Protein AF-A0A2A5H5P7-F1 (afdb_monomer_lite)

Secondary structure (DSSP, 8-state):
-PPPBTTTTB-EEE---HHHHTT-HHHHHHHHHHHHT-----TTT-TTS---EEEEEETTEEEEEEEEEE-TTSSSB-S-TT-TTT-EEEE-------

Structure (mmCIF, N/CA/C/O backbone):
data_AF-A0A2A5H5P7-F1
#
_entry.id   AF-A0A2A5H5P7-F1
#
loop_
_atom_site.group_PDB
_atom_site.id
_atom_site.type_symbol
_atom_site.label_atom_id
_atom_site.label_alt_id
_atom_site.label_comp_id
_atom_site.label_asym_id
_atom_site.label_entity_id
_atom_site.label_seq_id
_atom_site.pdbx_PDB_ins_code
_atom_site.Cartn_x
_atom_site.Cartn_y
_atom_site.Cartn_z
_atom_site.occupancy
_atom_site.B_iso_or_equiv
_atom_site.auth_seq_id
_atom_site.auth_comp_id
_atom_site.auth_asym_id
_atom_site.auth_atom_id
_atom_site.pdbx_PDB_model_num
ATOM 1 N N . MET A 1 1 ? 6.679 -15.747 8.013 1.00 35.69 1 MET A N 1
ATOM 2 C CA . MET A 1 1 ? 7.028 -15.921 6.586 1.00 35.69 1 MET A CA 1
ATOM 3 C C . MET A 1 1 ? 6.097 -15.011 5.801 1.00 35.69 1 MET A C 1
ATOM 5 O O . MET A 1 1 ? 4.897 -15.114 6.014 1.00 35.69 1 MET A O 1
ATOM 9 N N . LEU A 1 2 ? 6.625 -14.058 5.030 1.00 40.84 2 LEU A N 1
ATOM 10 C CA . LEU A 1 2 ? 5.798 -13.112 4.266 1.00 40.84 2 LEU A CA 1
ATOM 11 C C . LEU A 1 2 ? 5.330 -13.757 2.944 1.00 40.84 2 LEU A C 1
ATOM 13 O O . LEU A 1 2 ? 6.076 -14.571 2.396 1.00 40.84 2 LEU A O 1
ATOM 17 N N . PRO A 1 3 ? 4.129 -13.427 2.431 1.00 40.31 3 PRO A N 1
ATOM 18 C CA . PRO A 1 3 ? 3.657 -13.914 1.135 1.00 40.31 3 PRO A CA 1
ATOM 19 C C . PRO A 1 3 ? 4.538 -13.399 -0.012 1.00 40.31 3 PRO A C 1
ATOM 21 O O . PRO A 1 3 ? 4.902 -12.225 -0.021 1.00 40.31 3 PRO A O 1
ATOM 24 N N . ALA A 1 4 ? 4.840 -14.261 -0.984 1.00 45.97 4 ALA A N 1
ATOM 25 C CA . ALA A 1 4 ? 5.429 -13.863 -2.262 1.00 45.97 4 ALA A CA 1
ATOM 26 C C . ALA A 1 4 ? 4.332 -13.355 -3.214 1.00 45.97 4 ALA A C 1
ATOM 28 O O . ALA A 1 4 ? 3.254 -13.950 -3.276 1.00 45.97 4 ALA A O 1
ATOM 29 N N . PHE A 1 5 ? 4.616 -12.291 -3.967 1.00 43.78 5 PHE A N 1
ATOM 30 C CA . PHE A 1 5 ? 3.696 -11.706 -4.946 1.00 43.78 5 PHE A CA 1
ATOM 31 C C . PHE A 1 5 ? 4.231 -11.831 -6.375 1.00 43.78 5 PHE A C 1
ATOM 33 O O . PHE A 1 5 ? 5.434 -11.704 -6.605 1.00 43.78 5 PHE A O 1
ATOM 40 N N . GLY A 1 6 ? 3.316 -12.041 -7.327 1.00 43.97 6 GLY A N 1
ATOM 41 C CA . GLY A 1 6 ? 3.621 -12.150 -8.756 1.00 43.97 6 GLY A CA 1
ATOM 42 C C . GLY A 1 6 ? 4.283 -13.474 -9.157 1.00 43.97 6 GLY A C 1
ATOM 43 O O . GLY A 1 6 ? 4.889 -14.173 -8.346 1.00 43.97 6 GLY A O 1
ATOM 44 N N . LYS A 1 7 ? 4.139 -13.859 -10.429 1.00 41.00 7 LYS A N 1
ATOM 45 C CA . LYS A 1 7 ? 4.958 -14.899 -11.073 1.00 41.00 7 LYS A CA 1
ATOM 46 C C . LYS A 1 7 ? 5.753 -14.231 -12.204 1.00 41.00 7 LYS A C 1
ATOM 48 O O . LYS A 1 7 ? 5.105 -13.701 -13.103 1.00 41.00 7 LYS A O 1
ATOM 53 N N . PRO A 1 8 ? 7.100 -14.292 -12.214 1.00 51.56 8 PRO A N 1
ATOM 54 C CA . PRO A 1 8 ? 7.977 -14.839 -11.171 1.00 51.56 8 PRO A CA 1
ATOM 55 C C . PRO A 1 8 ? 7.823 -14.087 -9.841 1.00 51.56 8 PRO A C 1
ATOM 57 O O . PRO A 1 8 ? 7.383 -12.943 -9.835 1.00 51.56 8 PRO A O 1
ATOM 60 N N . ALA A 1 9 ? 8.142 -14.753 -8.726 1.00 52.81 9 ALA A N 1
ATOM 61 C CA . ALA A 1 9 ? 8.063 -14.161 -7.393 1.00 52.81 9 ALA A CA 1
ATOM 62 C C . ALA A 1 9 ? 8.990 -12.944 -7.328 1.00 52.81 9 ALA A C 1
ATOM 64 O O . ALA A 1 9 ? 10.213 -13.092 -7.304 1.00 52.81 9 ALA A O 1
ATOM 65 N N . ILE A 1 10 ? 8.408 -11.749 -7.335 1.00 56.81 10 ILE A N 1
ATOM 66 C CA . ILE A 1 10 ? 9.176 -10.515 -7.241 1.00 56.81 10 ILE A CA 1
ATOM 67 C C . ILE A 1 10 ? 9.573 -10.359 -5.777 1.00 56.81 10 ILE A C 1
ATOM 69 O O . ILE A 1 10 ? 8.743 -10.484 -4.871 1.00 56.81 10 ILE A O 1
ATOM 73 N N . GLN A 1 11 ? 10.863 -10.136 -5.526 1.00 59.97 11 GLN A N 1
ATOM 74 C CA . GLN A 1 11 ? 11.353 -9.924 -4.172 1.00 59.97 11 GLN A CA 1
ATOM 75 C C . GLN A 1 11 ? 10.852 -8.562 -3.678 1.00 59.97 11 GLN A C 1
ATOM 77 O O . GLN A 1 11 ? 11.391 -7.523 -4.056 1.00 59.97 11 GLN A O 1
ATOM 82 N N . GLY A 1 12 ? 9.809 -8.586 -2.848 1.00 61.56 12 GLY A N 1
ATOM 83 C CA . GLY A 1 12 ? 9.224 -7.402 -2.230 1.00 61.56 12 GLY A CA 1
ATOM 84 C C . GLY A 1 12 ? 9.293 -7.432 -0.706 1.00 61.56 12 GLY A C 1
ATOM 85 O O . GLY A 1 12 ? 9.411 -8.495 -0.094 1.00 61.56 12 GLY A O 1
ATOM 86 N N . SER A 1 13 ? 9.221 -6.252 -0.093 1.00 69.06 13 SER A N 1
ATOM 87 C CA . SER A 1 13 ? 9.129 -6.089 1.363 1.00 69.06 13 SER A CA 1
ATOM 88 C C . SER A 1 13 ? 7.844 -5.362 1.737 1.00 69.06 13 SER A C 1
ATOM 90 O O . SER A 1 13 ? 7.420 -4.447 1.033 1.00 69.06 13 SER A O 1
ATOM 92 N N . TYR A 1 14 ? 7.250 -5.747 2.867 1.00 73.25 14 TYR A N 1
ATOM 93 C CA . TYR A 1 14 ? 6.139 -5.005 3.453 1.00 73.25 14 TYR A CA 1
ATOM 94 C C . TYR A 1 14 ? 6.683 -4.003 4.452 1.00 73.25 14 TYR A C 1
ATOM 96 O O . TYR A 1 14 ? 7.434 -4.376 5.358 1.00 73.25 14 TYR A O 1
ATOM 104 N N . LEU A 1 15 ? 6.278 -2.750 4.315 1.00 78.38 15 LEU A N 1
ATOM 105 C CA . LEU A 1 15 ? 6.499 -1.750 5.342 1.00 78.38 15 LEU A CA 1
ATOM 106 C C . LEU A 1 15 ? 5.159 -1.424 5.995 1.00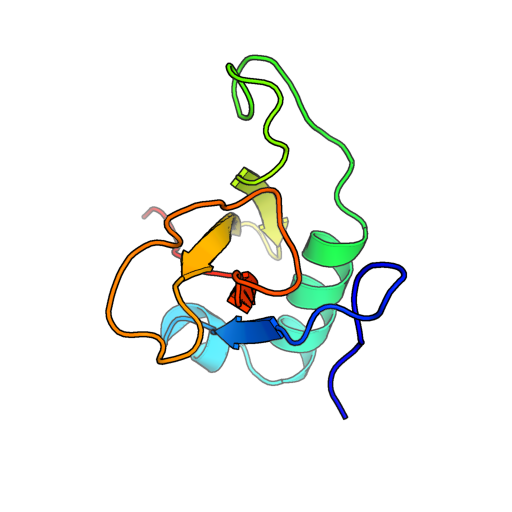 78.38 15 LEU A C 1
ATOM 108 O O . LEU A 1 15 ? 4.106 -1.431 5.375 1.00 78.38 15 LEU A O 1
ATOM 112 N N . TYR A 1 16 ? 5.188 -1.158 7.290 1.00 83.06 16 TYR A N 1
ATOM 113 C CA . TYR A 1 16 ? 4.046 -0.591 7.989 1.00 83.06 16 TYR A CA 1
ATOM 114 C C . TYR A 1 16 ? 4.509 0.704 8.621 1.00 83.06 16 TYR A C 1
ATOM 116 O O . TYR A 1 16 ? 5.613 0.787 9.165 1.00 83.06 16 TYR A O 1
ATOM 124 N N . THR A 1 17 ? 3.667 1.730 8.574 1.00 83.56 17 THR A N 1
ATOM 125 C CA . THR A 1 17 ? 3.938 2.909 9.390 1.00 83.56 17 THR A CA 1
ATOM 126 C C . THR A 1 17 ? 3.742 2.562 10.858 1.00 83.56 17 THR A C 1
ATOM 128 O O . THR A 1 17 ? 3.057 1.601 11.215 1.00 83.56 17 THR A O 1
ATOM 131 N N . ARG A 1 18 ? 4.295 3.401 11.735 1.00 86.00 18 ARG A N 1
ATOM 132 C CA . ARG A 1 18 ? 4.129 3.252 13.184 1.00 86.00 18 ARG A CA 1
ATOM 133 C C . ARG A 1 18 ? 2.659 3.180 13.612 1.00 86.00 18 ARG A C 1
ATOM 135 O O . ARG A 1 18 ? 2.367 2.469 14.564 1.00 86.00 18 ARG A O 1
ATOM 142 N N . GLY A 1 19 ? 1.760 3.874 12.906 1.00 85.75 19 GLY A N 1
ATOM 143 C CA . GLY A 1 19 ? 0.321 3.839 13.181 1.00 85.75 19 GLY A CA 1
ATOM 144 C C . GLY A 1 19 ? -0.273 2.445 12.988 1.00 85.75 19 GLY A C 1
ATOM 145 O O . GLY A 1 19 ? -0.956 1.950 13.874 1.00 85.75 19 G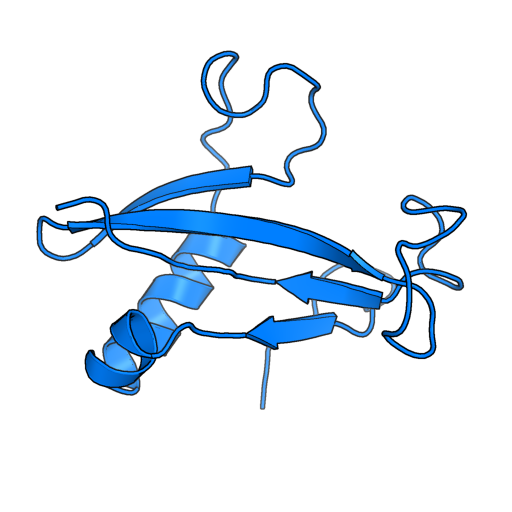LY A O 1
ATOM 146 N N . ILE A 1 20 ? 0.070 1.766 11.891 1.00 87.12 20 ILE A N 1
ATOM 147 C CA . ILE A 1 20 ? -0.398 0.393 11.646 1.00 87.12 20 ILE A CA 1
ATOM 148 C C . ILE A 1 20 ? 0.308 -0.628 12.521 1.00 87.12 20 ILE A C 1
ATOM 150 O O . ILE A 1 20 ? -0.325 -1.571 12.991 1.00 87.12 20 ILE A O 1
ATOM 154 N N . VAL A 1 21 ? 1.594 -0.423 12.813 1.00 89.44 21 VAL A N 1
ATOM 155 C CA . VAL A 1 21 ? 2.302 -1.281 13.770 1.00 89.44 21 VAL A CA 1
ATOM 156 C C . VAL A 1 21 ? 1.611 -1.255 15.140 1.00 89.44 21 VAL A C 1
ATOM 158 O O . VAL A 1 21 ? 1.463 -2.303 15.766 1.00 89.44 21 VAL A O 1
ATOM 161 N N . ALA A 1 22 ? 1.135 -0.085 15.578 1.00 90.19 22 ALA A N 1
ATOM 162 C CA . ALA A 1 22 ? 0.462 0.090 16.864 1.00 90.19 22 ALA A CA 1
ATOM 163 C C . ALA A 1 22 ? -0.899 -0.625 16.976 1.00 90.19 22 ALA A C 1
ATOM 165 O O . ALA A 1 22 ? -1.344 -0.865 18.094 1.00 90.19 22 ALA A O 1
ATOM 166 N N . LEU A 1 23 ? -1.529 -1.014 15.859 1.00 88.88 23 LEU A N 1
ATOM 167 C CA . LEU A 1 23 ? -2.779 -1.792 15.861 1.00 88.88 23 LEU A CA 1
ATOM 168 C C . LEU A 1 23 ? -2.572 -3.269 16.247 1.00 88.88 23 LEU A C 1
ATOM 170 O O . LEU A 1 23 ? -3.534 -3.984 16.509 1.00 88.88 23 LEU A O 1
ATOM 174 N N . GLY A 1 24 ? -1.322 -3.739 16.291 1.00 91.44 24 GLY A N 1
ATOM 175 C CA . GLY A 1 24 ? -0.986 -5.120 16.629 1.00 91.44 24 GLY A CA 1
ATOM 176 C C . GLY A 1 24 ? -0.903 -6.059 15.422 1.00 91.44 24 GLY A C 1
ATOM 177 O O . GLY A 1 24 ? -1.213 -5.706 14.284 1.00 91.44 24 GLY A O 1
ATOM 178 N N . ALA A 1 25 ? -0.409 -7.274 15.673 1.00 91.50 25 ALA A N 1
ATOM 179 C CA . ALA A 1 25 ? -0.062 -8.232 14.621 1.00 91.50 25 ALA A CA 1
ATOM 180 C C . ALA A 1 25 ? -1.282 -8.756 13.846 1.00 91.50 25 ALA A C 1
ATOM 182 O O . ALA A 1 25 ? -1.196 -8.965 12.639 1.00 91.50 25 ALA A O 1
ATOM 183 N N . GLU A 1 26 ? -2.416 -8.944 14.521 1.00 93.88 26 GLU A N 1
ATOM 184 C CA . GLU A 1 26 ? -3.655 -9.408 13.888 1.00 93.88 26 GLU A CA 1
ATOM 185 C C . GLU A 1 26 ? -4.167 -8.395 12.856 1.00 93.88 26 GLU A C 1
ATOM 187 O O . GLU A 1 26 ? -4.373 -8.749 11.693 1.00 93.88 26 GLU A O 1
ATOM 192 N N . ALA A 1 27 ? -4.251 -7.117 13.238 1.00 91.25 27 ALA A N 1
ATOM 193 C CA . ALA A 1 27 ? -4.636 -6.039 12.333 1.00 91.25 27 ALA A CA 1
ATOM 194 C C . ALA A 1 27 ? -3.684 -5.935 11.130 1.00 91.25 27 ALA A C 1
ATOM 196 O O . ALA A 1 27 ? -4.139 -5.812 9.995 1.00 91.25 27 ALA A O 1
ATOM 197 N N . GLN A 1 28 ? -2.368 -6.056 11.345 1.00 88.75 28 GLN A N 1
ATOM 198 C CA . GLN A 1 28 ? -1.379 -6.055 10.259 1.00 88.75 28 GLN A CA 1
ATOM 199 C C . GLN A 1 28 ? -1.620 -7.187 9.251 1.00 88.75 28 GLN A C 1
ATOM 201 O O . GLN A 1 28 ? -1.588 -6.949 8.045 1.00 88.75 28 GLN A O 1
ATOM 206 N N . ILE A 1 29 ? -1.898 -8.406 9.726 1.00 89.69 29 ILE A N 1
ATOM 207 C CA . ILE A 1 29 ? -2.189 -9.559 8.861 1.00 89.69 29 ILE A CA 1
ATOM 208 C C . ILE A 1 29 ? -3.459 -9.312 8.039 1.00 89.69 29 ILE A C 1
ATOM 210 O O . ILE A 1 29 ? -3.462 -9.551 6.831 1.00 89.69 29 ILE A O 1
ATOM 214 N N . ILE A 1 30 ? -4.519 -8.801 8.669 1.00 91.94 30 ILE A N 1
ATOM 215 C CA . ILE A 1 30 ? -5.790 -8.512 7.991 1.00 91.94 30 ILE A CA 1
ATOM 216 C C . ILE A 1 30 ? -5.616 -7.397 6.954 1.00 91.94 30 ILE A C 1
ATOM 218 O O . ILE A 1 30 ? -6.097 -7.522 5.828 1.00 91.94 30 ILE A O 1
ATOM 222 N N . ILE A 1 31 ? -4.908 -6.322 7.305 1.00 89.62 31 ILE A N 1
ATOM 223 C CA . ILE A 1 31 ? -4.613 -5.205 6.401 1.00 89.62 31 ILE A CA 1
ATOM 224 C C . ILE A 1 31 ? -3.800 -5.697 5.199 1.00 89.62 31 ILE A C 1
ATOM 226 O O . ILE A 1 31 ? -4.172 -5.397 4.069 1.00 89.62 31 ILE A O 1
ATOM 230 N N . ALA A 1 32 ? -2.751 -6.502 5.400 1.00 86.31 32 ALA A N 1
ATOM 231 C CA . ALA A 1 32 ? -1.984 -7.071 4.289 1.00 86.31 32 ALA A CA 1
ATOM 232 C C . ALA A 1 32 ? -2.820 -7.980 3.385 1.00 86.31 32 ALA A C 1
ATOM 234 O O . ALA A 1 32 ? -2.674 -7.918 2.166 1.00 86.31 32 ALA A O 1
ATOM 235 N N . ALA A 1 33 ? -3.708 -8.798 3.956 1.00 88.00 33 ALA A N 1
ATOM 236 C CA . ALA A 1 33 ? -4.619 -9.622 3.167 1.00 88.00 33 ALA A CA 1
ATOM 237 C C . ALA A 1 33 ? -5.565 -8.755 2.320 1.00 88.00 33 ALA A C 1
ATOM 239 O O . ALA A 1 33 ? -5.728 -9.015 1.134 1.00 88.00 33 ALA A O 1
ATOM 240 N N . LYS A 1 34 ? -6.112 -7.675 2.892 1.00 90.69 34 LYS A N 1
ATOM 241 C CA . LYS A 1 34 ? -6.953 -6.718 2.158 1.00 90.69 34 LYS A CA 1
ATOM 242 C C . LYS A 1 34 ? -6.208 -6.005 1.034 1.00 90.69 34 LYS A C 1
ATOM 244 O O . LYS A 1 34 ? -6.809 -5.777 -0.003 1.00 90.69 34 LYS A O 1
ATOM 249 N N . VAL A 1 35 ? -4.933 -5.662 1.226 1.00 87.50 35 VAL A N 1
ATOM 250 C CA . VAL A 1 35 ? -4.093 -5.082 0.163 1.00 87.50 35 VAL A CA 1
ATOM 251 C C . VAL A 1 35 ? -3.846 -6.101 -0.948 1.00 87.50 35 VAL A C 1
ATOM 253 O O . VAL A 1 35 ? -3.996 -5.768 -2.115 1.00 87.50 35 VAL A O 1
ATOM 256 N N . ARG A 1 36 ? -3.507 -7.351 -0.600 1.00 84.50 36 ARG A N 1
ATOM 257 C CA . ARG A 1 36 ? -3.305 -8.435 -1.578 1.00 84.50 36 ARG A CA 1
ATOM 258 C C . ARG A 1 36 ? -4.551 -8.683 -2.428 1.00 84.50 36 ARG A C 1
ATOM 260 O O . ARG A 1 36 ? -4.417 -8.945 -3.617 1.00 84.50 36 ARG A O 1
ATOM 267 N N . ASP A 1 37 ? -5.719 -8.654 -1.798 1.00 88.06 37 ASP A N 1
ATOM 268 C CA . ASP A 1 37 ? -6.995 -9.000 -2.424 1.00 88.06 37 ASP A CA 1
ATOM 269 C C . ASP A 1 37 ? -7.728 -7.755 -2.974 1.00 88.06 37 ASP A C 1
ATOM 271 O O . ASP A 1 37 ? -8.895 -7.848 -3.343 1.00 88.06 37 ASP A O 1
ATOM 275 N N . PHE A 1 38 ? -7.081 -6.581 -3.001 1.00 88.88 38 PHE A N 1
ATOM 276 C CA . PHE A 1 38 ? -7.699 -5.343 -3.472 1.00 88.88 38 PHE A CA 1
ATOM 277 C C . PHE A 1 38 ? -7.859 -5.349 -4.998 1.00 88.88 38 PHE A C 1
ATOM 279 O O . PHE A 1 38 ? -6.876 -5.437 -5.730 1.00 88.88 38 PHE A O 1
ATOM 286 N N . ASP A 1 39 ? -9.094 -5.185 -5.467 1.00 90.50 39 ASP A N 1
ATOM 287 C CA . ASP A 1 39 ? -9.459 -5.123 -6.889 1.00 90.50 39 ASP A CA 1
ATOM 288 C C . ASP A 1 39 ? -10.362 -3.922 -7.239 1.00 90.50 39 ASP A C 1
ATOM 290 O O . ASP A 1 39 ? -10.759 -3.742 -8.388 1.00 90.50 39 ASP A O 1
ATOM 294 N N . SER A 1 40 ? -10.666 -3.068 -6.257 1.00 90.19 40 SER A N 1
ATOM 295 C CA . SER A 1 40 ? -11.578 -1.928 -6.397 1.00 90.19 40 SER A CA 1
ATOM 296 C C . SER A 1 40 ? -10.861 -0.674 -6.914 1.00 90.19 40 SER A C 1
ATOM 298 O O . SER A 1 40 ? -10.820 0.362 -6.237 1.00 90.19 40 SER A O 1
ATOM 300 N N . PHE A 1 41 ? -10.287 -0.765 -8.109 1.00 88.12 41 PHE A N 1
ATOM 301 C CA . PHE A 1 41 ? -9.699 0.371 -8.818 1.00 88.12 41 PHE A CA 1
ATOM 302 C C . PHE A 1 41 ? -10.777 1.161 -9.577 1.00 88.12 41 PHE A C 1
ATOM 304 O O . PHE A 1 41 ? -11.687 0.593 -10.183 1.00 88.12 41 PHE A O 1
ATOM 311 N N . SER A 1 42 ? -10.698 2.483 -9.503 1.00 85.75 42 SER A N 1
ATOM 312 C CA . SER A 1 42 ? -11.574 3.458 -10.145 1.00 85.75 42 SER A CA 1
ATOM 313 C C . SER A 1 42 ? -10.751 4.653 -10.624 1.00 85.75 42 SER A C 1
ATOM 315 O O . SER A 1 42 ? -9.613 4.848 -10.211 1.00 85.75 42 SER A O 1
ATOM 317 N N . GLU A 1 43 ? -11.338 5.505 -11.462 1.00 84.06 43 GLU A N 1
ATOM 318 C CA . GLU A 1 43 ? -10.670 6.727 -11.939 1.00 84.06 43 GLU A CA 1
ATOM 319 C C . GLU A 1 43 ? -10.243 7.666 -10.787 1.00 84.06 43 GLU A C 1
ATOM 321 O O . GLU A 1 43 ? -9.277 8.413 -10.918 1.00 84.06 43 GLU A O 1
ATOM 326 N N . ASP A 1 44 ? -10.908 7.579 -9.627 1.00 79.44 44 ASP A N 1
ATOM 327 C CA . ASP A 1 44 ? -10.597 8.390 -8.443 1.00 79.44 44 ASP A CA 1
ATOM 328 C C . ASP A 1 44 ? -9.309 7.958 -7.720 1.00 79.44 44 ASP A C 1
ATOM 330 O O . ASP A 1 44 ? -8.644 8.793 -7.102 1.00 79.44 44 ASP A O 1
ATOM 334 N N . ASN A 1 45 ? -8.982 6.659 -7.716 1.00 77.50 45 ASN A N 1
ATOM 335 C CA . ASN A 1 45 ? -7.807 6.119 -7.019 1.00 77.50 45 ASN A CA 1
ATOM 336 C C . ASN A 1 45 ? -6.730 5.565 -7.958 1.00 77.50 45 ASN A C 1
ATOM 338 O O . ASN A 1 45 ? -5.620 5.331 -7.494 1.00 77.50 45 ASN A O 1
ATOM 342 N N . ASP A 1 46 ? -7.030 5.397 -9.242 1.00 85.56 46 ASP A N 1
ATOM 343 C CA . ASP A 1 46 ? -6.099 4.912 -10.252 1.00 85.56 46 ASP A CA 1
ATOM 344 C C . ASP A 1 46 ? -6.320 5.611 -11.611 1.00 85.56 46 ASP A C 1
ATOM 346 O O . ASP A 1 46 ? -6.749 4.994 -12.589 1.00 85.56 46 ASP A O 1
ATOM 350 N N . PRO A 1 47 ? -6.039 6.925 -11.703 1.00 82.56 47 PRO A N 1
ATOM 351 C CA . PRO A 1 47 ? -6.242 7.697 -12.933 1.00 82.56 47 PRO A CA 1
ATOM 352 C C . PRO A 1 47 ? -5.311 7.271 -14.079 1.00 82.56 47 PRO A C 1
ATOM 354 O O . PRO A 1 47 ? -5.513 7.674 -15.227 1.00 82.56 47 PRO A O 1
ATOM 357 N N . HIS A 1 48 ? -4.263 6.501 -13.777 1.00 82.00 48 HIS A N 1
ATOM 358 C CA . HIS A 1 48 ? -3.232 6.094 -14.729 1.00 82.00 48 HIS A CA 1
ATOM 359 C C . HIS A 1 48 ? -3.231 4.584 -15.023 1.00 82.00 48 HIS A C 1
ATOM 361 O O . HIS A 1 48 ? -2.519 4.159 -15.931 1.00 82.00 48 HIS A O 1
ATOM 367 N N . GLY A 1 49 ? -4.067 3.787 -14.347 1.00 81.62 49 GLY A N 1
ATOM 368 C CA . GLY A 1 49 ? -4.173 2.341 -14.568 1.00 81.62 49 GLY A CA 1
ATOM 369 C C . GLY A 1 49 ? -2.966 1.551 -14.055 1.00 81.62 49 GLY A C 1
ATOM 370 O O . GLY A 1 49 ? -2.700 0.447 -14.535 1.00 81.62 49 GLY A O 1
ATOM 371 N N . GLU A 1 50 ? -2.185 2.139 -13.150 1.00 81.50 50 GLU A N 1
ATOM 372 C CA . GLU A 1 50 ? -0.936 1.565 -12.643 1.00 81.50 50 GLU A CA 1
ATOM 373 C C . GLU A 1 50 ? -1.205 0.534 -11.538 1.00 81.50 50 GLU A C 1
ATOM 375 O O . GLU A 1 50 ? -0.348 -0.306 -11.254 1.00 81.50 50 GLU A O 1
ATOM 380 N N . HIS A 1 51 ? -2.414 0.544 -10.958 1.00 86.62 51 HIS A N 1
ATOM 381 C CA . HIS A 1 51 ? -2.845 -0.340 -9.872 1.00 86.62 51 HIS A CA 1
ATOM 382 C C . HIS A 1 51 ? -1.879 -0.357 -8.669 1.00 86.62 51 HIS A C 1
ATOM 384 O O . HIS A 1 51 ? -1.751 -1.362 -7.962 1.00 86.62 51 HIS A O 1
ATOM 390 N N . ASP A 1 52 ? -1.189 0.755 -8.423 1.00 84.31 52 ASP A N 1
ATOM 391 C CA . ASP A 1 52 ? -0.139 0.875 -7.414 1.00 84.31 52 ASP A CA 1
ATOM 392 C C . ASP A 1 52 ? -0.586 1.663 -6.173 1.00 84.31 52 ASP A C 1
ATOM 394 O O . ASP A 1 52 ? 0.173 1.775 -5.213 1.00 84.31 52 ASP A O 1
ATOM 398 N N . PHE A 1 53 ? -1.817 2.174 -6.146 1.00 87.44 53 PHE A N 1
ATOM 399 C CA . PHE A 1 53 ? -2.384 2.933 -5.037 1.00 87.44 53 PHE A CA 1
ATOM 400 C C . PHE A 1 53 ? -3.840 2.543 -4.781 1.00 87.44 53 PHE A C 1
ATOM 402 O O . PHE A 1 53 ? -4.625 2.296 -5.693 1.00 87.44 53 PHE A O 1
ATOM 409 N N . GLY A 1 54 ? -4.232 2.523 -3.508 1.00 88.88 54 GLY A N 1
A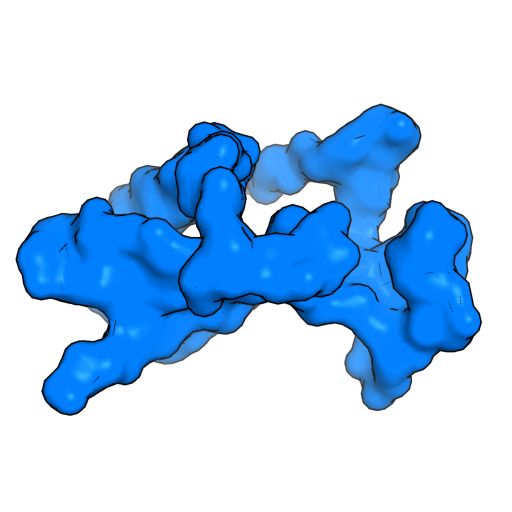TOM 410 C CA . GLY A 1 54 ? -5.612 2.250 -3.139 1.00 88.88 54 GLY A CA 1
ATOM 411 C C . GLY A 1 54 ? -5.947 2.623 -1.705 1.00 88.88 54 GLY A C 1
ATOM 412 O O . GLY A 1 54 ? -5.108 3.061 -0.914 1.00 88.88 54 GLY A O 1
ATOM 413 N N . SER A 1 55 ? -7.222 2.456 -1.351 1.00 90.50 55 SER A N 1
ATOM 414 C CA . SER A 1 55 ? -7.675 2.662 0.023 1.00 90.50 55 SER A CA 1
ATOM 415 C C . SER A 1 55 ? -8.898 1.824 0.368 1.00 90.50 55 SER A C 1
ATOM 417 O O . SER A 1 55 ? -9.731 1.549 -0.490 1.00 90.50 55 SER A O 1
ATOM 419 N N . PHE A 1 56 ? -9.028 1.441 1.635 1.00 90.00 56 PHE A N 1
ATOM 420 C CA . PHE A 1 56 ? -10.192 0.734 2.169 1.00 90.00 56 PHE A CA 1
ATOM 421 C C . PHE A 1 56 ? -10.431 1.102 3.635 1.00 90.00 56 PHE A C 1
ATOM 423 O O . PHE A 1 56 ? -9.555 1.649 4.298 1.00 90.00 56 PHE A O 1
ATOM 430 N N . ASN A 1 57 ? -11.613 0.782 4.167 1.00 90.88 57 ASN A N 1
ATOM 431 C CA . ASN A 1 57 ? -11.914 0.989 5.585 1.00 90.88 57 ASN A CA 1
ATOM 432 C C . ASN A 1 57 ? -11.555 -0.249 6.425 1.00 90.88 57 ASN A C 1
ATOM 434 O O . ASN A 1 57 ? -11.862 -1.384 6.048 1.00 90.88 57 ASN A O 1
ATOM 438 N N . TYR A 1 58 ? -10.950 -0.019 7.587 1.00 89.62 58 TYR A N 1
ATOM 439 C CA . TYR A 1 58 ? -10.669 -1.009 8.624 1.00 89.62 58 TYR A CA 1
ATOM 440 C C . TYR A 1 58 ? -11.024 -0.397 9.984 1.00 89.62 58 TYR A C 1
ATOM 442 O O . TYR A 1 58 ? -10.511 0.663 10.321 1.00 89.62 58 TYR A O 1
ATOM 450 N N . GLU A 1 59 ? -11.942 -1.017 10.734 1.00 90.50 59 GLU A N 1
ATOM 451 C CA . GLU A 1 59 ? -12.381 -0.540 12.065 1.00 90.50 59 GLU A CA 1
ATOM 452 C C . GLU A 1 59 ? -12.773 0.954 12.112 1.00 90.50 59 GLU A C 1
ATOM 454 O O . GLU A 1 59 ? -12.444 1.689 13.039 1.00 90.50 59 GLU A O 1
ATOM 459 N N . GLY A 1 60 ? -13.476 1.429 11.078 1.00 88.00 60 GLY A N 1
ATOM 460 C CA . GLY A 1 60 ? -13.898 2.833 10.977 1.00 88.00 60 GLY A CA 1
ATOM 461 C C . GLY A 1 60 ? -12.788 3.809 10.568 1.00 88.00 60 GLY A C 1
ATOM 462 O O . GLY A 1 60 ? -13.047 5.004 10.465 1.00 88.00 60 GLY A O 1
ATOM 463 N N . GLN A 1 61 ? -11.578 3.319 10.292 1.00 86.25 61 GLN A N 1
ATOM 464 C CA . GLN A 1 61 ? -10.450 4.115 9.816 1.00 86.25 61 GLN A CA 1
ATOM 465 C C . GLN A 1 61 ? -10.197 3.862 8.334 1.00 86.25 61 GLN A C 1
ATOM 467 O O . GLN A 1 61 ? -10.215 2.717 7.874 1.00 86.25 61 GLN A O 1
ATOM 472 N N . LYS A 1 62 ? -9.915 4.931 7.587 1.00 88.69 62 LYS A N 1
ATOM 473 C CA . LYS A 1 62 ? -9.496 4.814 6.192 1.00 88.69 62 LYS A CA 1
ATOM 474 C C . LYS A 1 62 ? -8.008 4.479 6.129 1.00 88.69 62 LYS A C 1
ATOM 476 O O . LYS A 1 62 ? -7.165 5.235 6.606 1.00 88.69 62 LYS A O 1
ATOM 481 N N . ILE A 1 63 ? -7.713 3.333 5.536 1.00 88.25 63 ILE A N 1
ATOM 482 C CA . ILE A 1 63 ? -6.381 2.793 5.300 1.00 88.25 63 ILE A CA 1
ATOM 483 C C . ILE A 1 63 ? -6.029 3.064 3.847 1.00 88.25 63 ILE A C 1
ATOM 485 O O . ILE A 1 63 ? -6.716 2.586 2.949 1.00 88.25 63 ILE A O 1
ATOM 489 N N . PHE A 1 64 ? -4.962 3.820 3.619 1.00 87.94 64 PHE A N 1
ATOM 490 C CA . PHE A 1 64 ? -4.353 3.967 2.300 1.00 87.94 64 PHE A CA 1
ATOM 491 C C . PHE A 1 64 ? -3.233 2.947 2.139 1.00 87.94 64 PHE A C 1
ATOM 493 O O . PHE A 1 64 ? -2.614 2.550 3.121 1.00 87.94 64 PHE A O 1
ATOM 500 N N . TRP A 1 65 ? -2.955 2.515 0.923 1.00 88.38 65 TRP A N 1
ATOM 501 C CA . TRP A 1 65 ? -1.792 1.697 0.619 1.00 88.38 65 TRP A CA 1
ATOM 502 C C . TRP A 1 65 ? -1.224 2.118 -0.728 1.00 88.38 65 TRP A C 1
ATOM 504 O O . TRP A 1 65 ? -1.926 2.694 -1.558 1.00 88.38 65 TRP A O 1
ATOM 514 N N . LYS A 1 66 ? 0.066 1.845 -0.917 1.00 85.81 66 LYS A N 1
ATOM 515 C CA . LYS A 1 66 ? 0.729 2.035 -2.198 1.00 85.81 66 LYS A CA 1
ATOM 516 C C . LYS A 1 66 ? 1.840 1.020 -2.427 1.00 85.81 66 LYS A C 1
ATOM 518 O O . LYS A 1 66 ? 2.358 0.464 -1.450 1.00 85.81 66 LYS A O 1
ATOM 523 N N . ILE A 1 67 ? 2.203 0.826 -3.685 1.00 83.38 67 ILE A N 1
ATOM 524 C CA . ILE A 1 67 ? 3.383 0.110 -4.141 1.00 83.38 67 ILE A CA 1
ATOM 525 C C . ILE A 1 67 ? 4.398 1.158 -4.591 1.00 83.38 67 ILE A C 1
ATOM 527 O O . ILE A 1 67 ? 4.093 2.028 -5.393 1.00 83.38 67 ILE A O 1
ATOM 531 N N . ASP A 1 68 ? 5.597 1.116 -4.017 1.00 80.38 68 ASP A N 1
ATOM 532 C CA . ASP A 1 68 ? 6.705 1.968 -4.448 1.00 80.38 68 ASP A CA 1
ATOM 533 C C . ASP A 1 68 ? 7.768 1.101 -5.132 1.00 80.38 68 ASP A C 1
ATOM 535 O O . ASP A 1 68 ? 8.141 0.039 -4.620 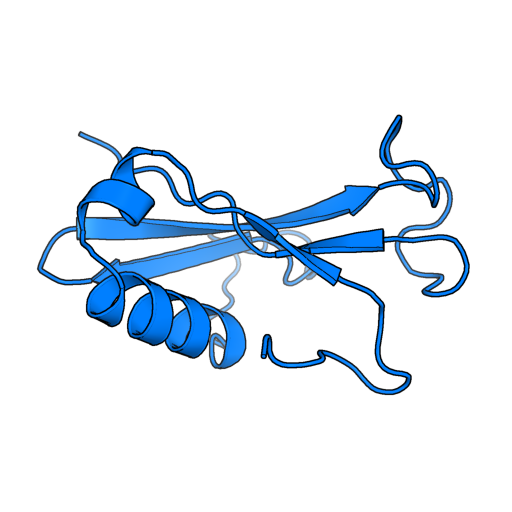1.00 80.38 68 ASP A O 1
ATOM 539 N N . TYR A 1 69 ? 8.284 1.575 -6.264 1.00 81.00 69 TYR A N 1
ATOM 540 C CA . TYR A 1 69 ? 9.265 0.868 -7.087 1.00 81.00 69 TYR A CA 1
ATOM 541 C C . TYR A 1 69 ? 10.667 1.438 -6.861 1.00 81.00 69 TYR A C 1
ATOM 543 O O . TYR A 1 69 ? 10.938 2.586 -7.217 1.00 81.00 69 TYR A O 1
ATOM 551 N N . TYR A 1 70 ? 11.575 0.637 -6.306 1.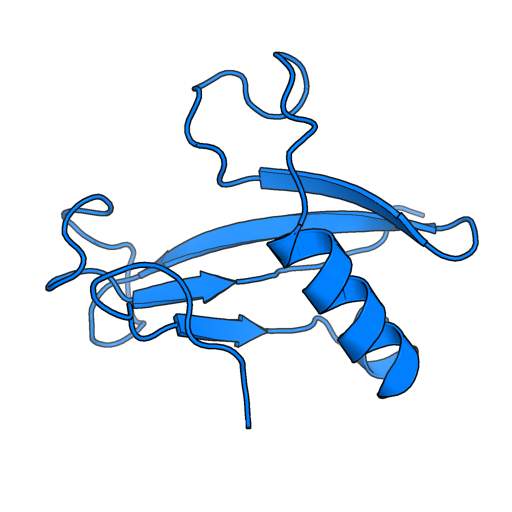00 76.31 70 TYR A N 1
ATOM 552 C CA . TYR A 1 70 ? 12.966 1.036 -6.071 1.00 76.31 70 TYR A CA 1
ATOM 553 C C . TYR A 1 70 ? 13.943 0.210 -6.903 1.00 76.31 70 TYR A C 1
ATOM 555 O O . TYR A 1 70 ? 13.620 -0.891 -7.356 1.00 76.31 70 TYR A O 1
ATOM 563 N N . ASP A 1 71 ? 15.150 0.743 -7.077 1.00 77.00 71 ASP A N 1
ATOM 564 C CA . ASP A 1 71 ? 16.289 -0.005 -7.597 1.00 77.00 71 ASP A CA 1
ATOM 565 C C . ASP A 1 71 ? 16.658 -1.204 -6.698 1.00 77.00 71 ASP A C 1
ATOM 567 O O . ASP A 1 71 ? 16.137 -1.406 -5.594 1.00 77.00 71 ASP A O 1
ATOM 571 N N . THR A 1 72 ? 17.582 -2.039 -7.173 1.00 73.12 72 THR A N 1
ATOM 572 C CA . THR A 1 72 ? 17.999 -3.255 -6.462 1.00 73.12 72 THR A CA 1
ATOM 573 C C . THR A 1 72 ? 18.720 -2.999 -5.137 1.00 73.12 72 THR A C 1
ATOM 575 O O . THR A 1 72 ? 18.847 -3.937 -4.347 1.00 73.12 72 THR A O 1
ATOM 578 N N . GLU A 1 73 ? 19.155 -1.766 -4.878 1.00 75.75 73 GLU A N 1
ATOM 579 C CA . GLU A 1 73 ? 19.865 -1.340 -3.666 1.00 75.75 73 GLU A CA 1
ATOM 580 C C . GLU A 1 73 ? 18.963 -0.545 -2.700 1.00 75.75 73 GLU A C 1
ATOM 582 O O . GLU A 1 73 ? 19.408 -0.153 -1.621 1.00 75.75 73 GLU A O 1
ATOM 587 N N . TYR A 1 74 ? 17.688 -0.332 -3.052 1.00 70.38 74 TYR A N 1
ATOM 588 C CA . TYR A 1 74 ? 16.722 0.495 -2.322 1.00 70.38 74 TYR A CA 1
ATOM 589 C C . TYR A 1 74 ? 17.155 1.959 -2.120 1.00 70.38 74 TYR A C 1
ATOM 591 O O . TYR A 1 74 ? 16.735 2.607 -1.157 1.00 70.38 74 TYR A O 1
ATOM 599 N N . GLN A 1 75 ? 17.998 2.497 -3.003 1.00 75.62 75 GLN A N 1
ATOM 600 C CA . GLN A 1 75 ? 18.528 3.859 -2.871 1.00 75.62 75 GLN A CA 1
ATOM 601 C C . GLN A 1 75 ? 17.711 4.877 -3.664 1.00 75.62 75 GLN A C 1
ATOM 603 O O . GLN A 1 75 ? 17.443 5.976 -3.171 1.00 75.62 75 GLN A O 1
ATOM 608 N N . TYR A 1 76 ? 17.281 4.498 -4.865 1.00 78.50 76 TYR A N 1
ATOM 609 C CA . TYR A 1 76 ? 16.555 5.360 -5.790 1.00 78.50 76 TYR A CA 1
ATOM 610 C C . TYR A 1 76 ? 15.322 4.657 -6.365 1.00 78.50 76 TYR A C 1
ATOM 612 O O . TYR A 1 76 ? 15.106 3.465 -6.144 1.00 78.50 76 TYR A O 1
ATOM 620 N N . GLY A 1 77 ? 14.496 5.407 -7.100 1.00 73.81 77 GLY A N 1
ATOM 621 C CA . GLY A 1 77 ? 13.409 4.823 -7.885 1.00 73.81 77 GLY A CA 1
ATOM 622 C C . GLY A 1 77 ? 13.958 3.907 -8.981 1.00 73.81 77 GLY A C 1
ATOM 623 O O . GLY A 1 77 ? 15.023 4.184 -9.538 1.00 73.81 77 GLY A O 1
ATOM 624 N N . SER A 1 78 ? 13.247 2.818 -9.287 1.00 78.00 78 SER A N 1
ATOM 625 C CA . SER A 1 78 ? 13.664 1.918 -10.368 1.00 78.00 78 SER A CA 1
ATOM 626 C C . SER A 1 78 ? 13.711 2.661 -11.704 1.00 78.00 78 SER A C 1
ATOM 628 O O . SER A 1 78 ? 12.783 3.390 -12.053 1.00 78.00 78 SER A O 1
ATOM 630 N N . ALA A 1 79 ? 14.783 2.446 -12.469 1.00 76.38 79 ALA A N 1
ATOM 631 C CA . ALA A 1 79 ? 14.913 2.975 -13.827 1.00 76.38 79 ALA A CA 1
ATOM 632 C C . ALA A 1 79 ? 13.936 2.314 -14.816 1.00 76.38 79 ALA A C 1
ATOM 634 O O . ALA A 1 79 ? 13.686 2.861 -15.887 1.00 76.38 79 ALA A O 1
ATOM 635 N N . ASP A 1 80 ? 13.409 1.138 -14.464 1.00 75.50 80 ASP A N 1
ATOM 636 C CA . ASP A 1 80 ? 12.437 0.391 -15.258 1.00 75.50 80 ASP A CA 1
ATOM 637 C C . ASP A 1 80 ? 11.468 -0.356 -14.321 1.00 75.50 80 ASP A C 1
ATOM 639 O O . ASP A 1 80 ? 11.674 -1.539 -14.036 1.00 75.50 80 ASP A O 1
ATOM 643 N N . PRO A 1 81 ? 10.434 0.330 -13.790 1.00 72.25 81 PRO A N 1
ATOM 644 C CA . PRO A 1 81 ? 9.491 -0.228 -12.814 1.00 72.25 81 PRO A CA 1
ATOM 645 C C . PRO A 1 81 ? 8.743 -1.481 -13.290 1.00 72.25 81 PRO A C 1
ATOM 647 O O . PRO A 1 81 ? 8.311 -2.291 -12.469 1.00 72.25 81 PRO A O 1
ATOM 650 N N . ALA A 1 82 ? 8.609 -1.656 -14.608 1.00 70.88 82 ALA A N 1
ATOM 651 C CA . ALA A 1 82 ? 7.959 -2.808 -15.222 1.00 70.88 82 ALA A CA 1
ATOM 652 C C . ALA A 1 82 ? 8.889 -4.031 -15.338 1.00 70.88 82 ALA A C 1
ATOM 654 O O . ALA A 1 82 ? 8.402 -5.145 -15.541 1.00 70.88 82 ALA A O 1
ATOM 655 N N . ASP A 1 83 ? 10.209 -3.851 -15.199 1.00 71.94 83 ASP A N 1
ATOM 656 C CA . ASP A 1 83 ? 11.195 -4.930 -15.231 1.00 71.94 83 ASP A CA 1
ATOM 657 C C . ASP A 1 83 ? 11.445 -5.489 -13.814 1.00 71.94 83 ASP A C 1
ATOM 659 O O . ASP A 1 83 ? 12.142 -4.868 -12.998 1.00 71.94 83 ASP A O 1
ATOM 663 N N . PRO A 1 84 ? 10.936 -6.697 -13.499 1.00 65.88 84 PRO A N 1
ATOM 664 C CA . PRO A 1 84 ? 11.077 -7.302 -12.176 1.00 65.88 84 PRO A CA 1
ATOM 665 C C . PRO A 1 84 ? 12.518 -7.716 -11.842 1.00 65.88 84 PRO A C 1
ATOM 667 O O . PRO A 1 84 ? 12.797 -8.070 -10.699 1.00 65.88 84 PRO A O 1
ATOM 670 N N . THR A 1 85 ? 13.444 -7.695 -12.808 1.00 68.88 85 THR A N 1
ATOM 671 C CA . THR A 1 85 ? 14.873 -7.963 -12.568 1.00 68.88 85 THR A CA 1
ATOM 672 C C . THR A 1 85 ? 15.640 -6.724 -12.108 1.00 68.88 85 THR A C 1
ATOM 674 O O . THR A 1 85 ? 16.709 -6.855 -11.512 1.00 68.88 85 THR A O 1
ATOM 677 N N . LYS A 1 86 ? 15.083 -5.529 -12.340 1.00 61.72 86 LYS A N 1
ATOM 678 C CA . LYS A 1 86 ? 15.666 -4.230 -11.964 1.00 61.72 86 LYS A CA 1
ATOM 679 C C . LYS A 1 86 ? 14.920 -3.543 -10.826 1.00 61.72 86 LYS A C 1
ATOM 681 O O . LYS A 1 86 ? 15.411 -2.553 -10.287 1.00 61.72 86 LYS A O 1
ATOM 686 N N . THR A 1 87 ? 13.762 -4.082 -10.455 1.00 57.47 87 THR A N 1
ATOM 687 C CA . THR A 1 87 ? 12.824 -3.431 -9.549 1.00 57.47 87 THR A CA 1
ATOM 688 C C . THR A 1 87 ? 12.595 -4.257 -8.298 1.00 57.47 87 THR A C 1
ATOM 690 O O . THR A 1 87 ? 12.198 -5.422 -8.360 1.00 57.47 87 THR A O 1
ATOM 693 N N . ARG A 1 88 ? 12.792 -3.632 -7.138 1.00 65.00 88 ARG A N 1
ATOM 694 C CA . ARG A 1 88 ? 12.301 -4.147 -5.862 1.00 65.00 88 ARG A CA 1
ATOM 695 C C . ARG A 1 88 ? 11.018 -3.418 -5.496 1.00 65.00 88 ARG A C 1
ATOM 697 O O . ARG A 1 88 ? 10.953 -2.191 -5.533 1.00 65.00 88 ARG A O 1
ATOM 704 N N . LEU A 1 89 ? 9.996 -4.198 -5.158 1.00 59.16 89 LEU A N 1
ATOM 705 C CA . LEU A 1 89 ? 8.678 -3.687 -4.799 1.00 59.16 89 LEU A CA 1
ATOM 706 C C . LEU A 1 89 ? 8.619 -3.452 -3.291 1.00 59.16 89 LEU A C 1
ATOM 708 O O . LEU A 1 89 ? 8.836 -4.383 -2.509 1.00 59.16 89 LEU A O 1
ATOM 712 N N . TYR A 1 90 ? 8.262 -2.247 -2.861 1.00 57.50 90 TYR A N 1
ATOM 713 C CA . TYR A 1 90 ? 7.641 -2.106 -1.550 1.00 57.50 90 TYR A CA 1
ATOM 714 C C . TYR A 1 90 ? 6.149 -2.272 -1.691 1.00 57.50 90 TYR A C 1
ATOM 716 O O . TYR A 1 90 ? 5.526 -1.645 -2.536 1.00 57.50 90 TYR A O 1
ATOM 724 N N . VAL A 1 91 ? 5.580 -3.072 -0.804 1.00 55.16 91 VAL A N 1
ATOM 725 C CA . VAL A 1 91 ? 4.152 -3.082 -0.543 1.00 55.16 91 VAL A CA 1
ATOM 726 C C . VAL A 1 91 ? 3.953 -2.338 0.777 1.00 55.16 91 VAL A C 1
ATOM 728 O O . VAL A 1 91 ? 4.522 -2.701 1.804 1.00 55.16 91 VAL A O 1
ATOM 731 N N . VAL A 1 92 ? 3.124 -1.296 0.722 1.00 56.09 92 VAL A N 1
ATOM 732 C CA . VAL A 1 92 ? 2.448 -0.625 1.838 1.00 56.09 92 VAL A CA 1
ATOM 733 C C . VAL A 1 92 ? 3.223 0.513 2.528 1.00 56.09 92 VAL A C 1
ATOM 735 O O . VAL A 1 92 ? 4.078 0.336 3.385 1.00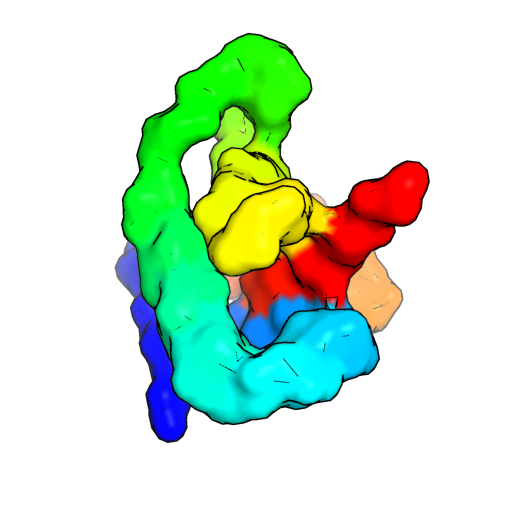 56.09 92 VAL A O 1
ATOM 738 N N . ARG A 1 93 ? 2.803 1.751 2.253 1.00 52.47 93 ARG A N 1
ATOM 739 C CA . ARG A 1 93 ? 2.753 2.817 3.264 1.00 52.47 93 ARG A CA 1
ATOM 740 C C . ARG A 1 93 ? 1.292 3.035 3.632 1.00 52.47 93 ARG A C 1
ATOM 742 O O . ARG A 1 93 ? 0.557 3.612 2.841 1.00 52.47 93 ARG A O 1
ATOM 749 N N . VAL A 1 94 ? 0.883 2.603 4.823 1.00 56.34 94 VAL A N 1
ATOM 750 C CA . VAL A 1 94 ? -0.436 2.964 5.360 1.00 56.34 94 VAL A CA 1
ATOM 751 C C . VAL A 1 94 ? -0.332 4.158 6.288 1.00 56.34 94 VAL A C 1
ATOM 753 O O . VAL A 1 94 ? 0.345 4.077 7.304 1.00 56.34 94 VAL A O 1
ATOM 756 N N . PHE A 1 95 ? -1.049 5.237 6.016 1.00 58.75 95 PHE A N 1
ATOM 757 C CA . PHE A 1 95 ? -1.223 6.355 6.944 1.00 58.75 95 PHE A CA 1
ATOM 758 C C . PHE A 1 95 ? -2.716 6.624 7.151 1.00 58.75 95 PHE A C 1
ATOM 760 O O . PHE A 1 95 ? -3.518 6.355 6.260 1.00 58.75 95 PHE A O 1
ATOM 767 N N . TRP A 1 96 ? -3.085 7.107 8.340 1.00 52.56 96 TRP A N 1
ATOM 768 C CA . TRP A 1 96 ? -4.445 7.561 8.633 1.00 52.56 96 TRP A CA 1
ATOM 769 C C . TRP A 1 96 ? -4.577 9.036 8.236 1.00 52.56 96 TRP A C 1
ATOM 771 O O . TRP A 1 96 ? -3.615 9.798 8.355 1.00 52.56 96 TRP A O 1
ATOM 781 N N . THR A 1 97 ? -5.764 9.452 7.797 1.00 44.97 97 THR A N 1
ATOM 782 C CA . THR A 1 97 ? -6.146 10.870 7.744 1.00 44.97 97 THR A CA 1
ATOM 783 C C . THR A 1 97 ? -7.015 11.152 8.965 1.00 44.97 97 THR A C 1
ATOM 785 O O . THR A 1 97 ? -8.059 10.516 9.114 1.00 44.97 97 THR A O 1
ATOM 788 N N . SER A 1 98 ? -6.559 12.030 9.861 1.00 45.12 98 SER A N 1
ATOM 789 C CA . SER A 1 98 ? -7.400 12.626 10.911 1.00 45.12 98 SER A CA 1
ATOM 790 C C . SER A 1 98 ? -8.429 13.571 10.314 1.00 45.12 98 SER A C 1
ATOM 792 O O . SER A 1 98 ? -8.009 14.320 9.401 1.00 45.12 98 SER A O 1
#

Radius of gyration: 13.79 Å; chains: 1; bounding box: 34×28×32 Å

pLDDT: mean 75.5, std 15.56, range [35.69, 93.88]

Foldseek 3Di:
DDDFDDVVRQAEDEDEPPVQVVVDDVSVVVVVVCLVPDDPDDCVFCVPVPSFKDWDDDPNWIWIKGKFWPAPVNPGHFPCSPDSVGTYIYTTDTDTDD

Sequence (98 aa):
MLPAFGKPAIQGSYLYTRGIVALGAEAQIIIAAKVRDFDSFSEDNDPHGEHDFGSFNYEGQKIFWKIDYYDTEYQYGSADPADPTKTRLYVVRVFWTS